Protein AF-A0A969EU90-F1 (afdb_monomer_lite)

Sequence (171 aa):
MAKQSNIVSNPARGLIFFEGEDLCYNYKTRQWSRIPAYDGYGMYSVNDHDKDIGLVVYSSGSVDLQDQSLSDVAQTACLATGTTDLSPGGRSVVTGIRPLYSGDGTVVVRAGTQVRVSNSITWSATVSPNSRTGYANLRREGRYHAALVEVTGGFDTIIGADIEFSEAGYV

Structure (mmCIF, N/CA/C/O backbone):
data_AF-A0A969EU90-F1
#
_entry.id   AF-A0A969EU90-F1
#
loop_
_atom_site.group_PDB
_atom_site.id
_atom_site.type_symbol
_atom_site.label_atom_id
_atom_site.label_alt_id
_atom_site.label_comp_id
_atom_site.label_asym_id
_atom_site.label_entity_id
_atom_site.label_seq_id
_atom_site.pdbx_PDB_ins_code
_atom_site.Cartn_x
_atom_site.Cartn_y
_atom_site.Cartn_z
_atom_site.occupancy
_atom_site.B_iso_or_equiv
_atom_site.auth_seq_id
_atom_site.auth_comp_id
_atom_site.auth_asym_id
_atom_site.auth_atom_id
_atom_site.pdbx_PDB_model_num
ATOM 1 N N . MET A 1 1 ? -56.715 -12.000 41.255 1.00 47.16 1 MET A N 1
ATOM 2 C CA . MET A 1 1 ? -55.566 -11.378 40.564 1.00 47.16 1 MET A CA 1
ATOM 3 C C . MET A 1 1 ? -54.770 -10.615 41.603 1.00 47.16 1 MET A C 1
ATOM 5 O O . MET A 1 1 ? -55.365 -9.790 42.287 1.00 47.16 1 MET A O 1
ATOM 9 N N . ALA A 1 2 ? -53.489 -10.936 41.791 1.00 54.16 2 ALA A N 1
ATOM 10 C CA . ALA A 1 2 ? -52.631 -10.158 42.679 1.00 54.16 2 ALA A CA 1
ATOM 11 C C . ALA A 1 2 ? -52.453 -8.756 42.079 1.00 54.16 2 ALA A C 1
ATOM 13 O O . ALA A 1 2 ? -52.186 -8.623 40.885 1.00 54.16 2 ALA A O 1
ATOM 14 N N . LYS A 1 3 ? -52.683 -7.709 42.875 1.00 56.09 3 LYS A N 1
ATOM 15 C CA . LYS A 1 3 ? -52.461 -6.330 42.438 1.00 56.09 3 LYS A CA 1
ATOM 16 C C . LYS A 1 3 ? -50.952 -6.107 42.426 1.00 56.09 3 LYS A C 1
ATOM 18 O O . LYS A 1 3 ? -50.347 -6.090 43.491 1.00 56.09 3 LYS A O 1
ATOM 23 N N . GLN A 1 4 ? -50.364 -5.978 41.240 1.00 57.59 4 GLN A N 1
ATOM 24 C CA . GLN A 1 4 ? -48.946 -5.659 41.101 1.00 57.59 4 GLN A CA 1
ATOM 25 C C . GLN A 1 4 ? -48.684 -4.303 41.770 1.00 57.59 4 GLN A C 1
ATOM 27 O O . GLN A 1 4 ? -49.321 -3.299 41.440 1.00 57.59 4 GLN A O 1
ATOM 32 N N . SER A 1 5 ? -47.818 -4.294 42.778 1.00 60.22 5 SER A N 1
ATOM 33 C CA . SER A 1 5 ? -47.440 -3.095 43.518 1.00 60.22 5 SER A CA 1
ATOM 34 C C . SER A 1 5 ? -46.226 -2.457 42.853 1.00 60.22 5 SER A C 1
ATOM 36 O O . SER A 1 5 ? -45.123 -2.986 42.934 1.00 60.22 5 SER A O 1
ATOM 38 N N . ASN A 1 6 ? -46.426 -1.311 42.202 1.00 62.78 6 ASN A N 1
ATOM 39 C CA . ASN A 1 6 ? -45.320 -0.430 41.828 1.00 62.78 6 ASN A CA 1
ATOM 40 C C . ASN A 1 6 ? -44.752 0.140 43.123 1.00 62.78 6 ASN A C 1
ATOM 42 O O . ASN A 1 6 ? -45.510 0.736 43.892 1.00 62.78 6 ASN A O 1
ATOM 46 N N . ILE A 1 7 ? -43.460 -0.041 43.377 1.00 68.56 7 ILE A N 1
ATOM 47 C CA . ILE A 1 7 ? -42.904 0.337 44.684 1.00 68.56 7 ILE A CA 1
ATOM 48 C C . ILE A 1 7 ? -42.210 1.687 44.619 1.00 68.56 7 ILE A C 1
ATOM 50 O O . ILE A 1 7 ? -42.356 2.492 45.537 1.00 68.56 7 ILE A O 1
ATOM 54 N N . VAL A 1 8 ? -41.582 2.013 43.487 1.00 72.69 8 VAL A N 1
ATOM 55 C CA . VAL A 1 8 ? -40.958 3.322 43.289 1.00 72.69 8 VAL A CA 1
ATOM 56 C C . VAL A 1 8 ? -41.120 3.785 41.844 1.00 72.69 8 VAL A C 1
ATOM 58 O O . VAL A 1 8 ? -40.904 3.034 40.893 1.00 72.69 8 VAL A O 1
ATOM 61 N N . SER A 1 9 ? -41.470 5.057 41.668 1.00 79.62 9 SER A N 1
ATOM 62 C CA . SER A 1 9 ? -41.339 5.760 40.390 1.00 79.62 9 SER A CA 1
ATOM 63 C C . SER A 1 9 ? -40.178 6.745 40.466 1.00 79.62 9 SER A C 1
ATOM 65 O O . SER A 1 9 ? -40.058 7.462 41.460 1.00 79.62 9 SER A O 1
ATOM 67 N N . ASN A 1 10 ? -39.378 6.849 39.404 1.00 73.00 10 ASN A N 1
ATOM 68 C CA . ASN A 1 10 ? -38.406 7.925 39.216 1.00 73.00 10 ASN A CA 1
ATOM 69 C C . ASN A 1 10 ? -38.816 8.777 37.999 1.00 73.00 10 ASN A C 1
ATOM 71 O O . ASN A 1 10 ? -38.394 8.496 36.869 1.00 73.00 10 ASN A O 1
ATOM 75 N N . PRO A 1 11 ? -39.633 9.828 38.207 1.00 77.25 11 PRO A N 1
ATOM 76 C CA . PRO A 1 11 ? -40.178 10.623 37.112 1.00 77.25 11 PRO A CA 1
ATOM 77 C C . PRO A 1 11 ? -39.117 11.405 36.332 1.00 77.25 11 PRO A C 1
ATOM 79 O O . PRO A 1 11 ? -39.259 11.620 35.128 1.00 77.25 11 PRO A O 1
ATOM 82 N N . ALA A 1 12 ? -38.023 11.799 36.995 1.00 72.62 12 ALA A N 1
ATOM 83 C CA . ALA A 1 12 ? -36.927 12.521 36.355 1.00 72.62 12 ALA A CA 1
ATOM 84 C C . ALA A 1 12 ? -36.301 11.683 35.226 1.00 72.62 12 ALA A C 1
ATOM 86 O O . ALA A 1 12 ? -36.051 12.184 34.125 1.00 72.62 12 ALA A O 1
ATOM 87 N N . ARG A 1 13 ? -36.133 10.377 35.466 1.00 66.06 13 ARG A N 1
ATOM 88 C CA . ARG A 1 13 ? -35.553 9.437 34.495 1.00 66.06 13 ARG A CA 1
ATOM 89 C C . ARG A 1 13 ? -36.575 8.711 33.628 1.00 66.06 13 ARG A C 1
ATOM 91 O O . ARG A 1 13 ? -36.192 8.143 32.615 1.00 66.06 13 ARG A O 1
ATOM 98 N N . GLY A 1 14 ? -37.861 8.796 33.949 1.00 77.19 14 GLY A N 1
ATOM 99 C CA . GLY A 1 14 ? -38.894 8.123 33.172 1.00 77.19 14 GLY A CA 1
ATOM 100 C C . GLY A 1 14 ? -39.103 6.658 33.548 1.00 77.19 14 GLY A C 1
ATOM 101 O O . GLY A 1 14 ? -39.494 5.883 32.683 1.00 77.19 14 GLY A O 1
ATOM 102 N N . LEU A 1 15 ? -38.804 6.267 34.792 1.00 79.62 15 LEU A N 1
ATOM 103 C CA . LEU A 1 15 ? -38.717 4.861 35.206 1.00 79.62 15 LEU A CA 1
ATOM 104 C C . LEU A 1 15 ? -39.774 4.483 36.252 1.00 79.62 15 LEU A C 1
ATOM 106 O O . LEU A 1 15 ? -40.097 5.285 37.134 1.00 79.62 15 LEU A O 1
ATOM 110 N N . ILE A 1 16 ? -40.265 3.245 36.174 1.00 83.06 16 ILE A N 1
ATOM 111 C CA . ILE A 1 16 ? -41.138 2.595 37.163 1.00 83.06 16 ILE A CA 1
ATOM 112 C C . ILE A 1 16 ? -40.528 1.240 37.530 1.00 83.06 16 ILE A C 1
ATOM 114 O O . ILE A 1 16 ? -40.245 0.440 36.640 1.00 83.06 16 ILE A O 1
ATOM 118 N N . PHE A 1 17 ? -40.357 0.988 38.828 1.00 80.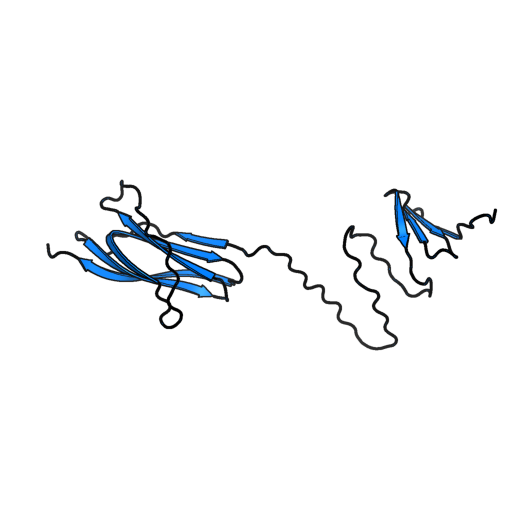19 17 PHE A N 1
ATOM 119 C CA . PHE A 1 17 ? -39.781 -0.247 39.363 1.00 80.19 17 PHE A CA 1
ATOM 120 C C . PHE A 1 17 ? -40.871 -1.177 39.913 1.00 80.19 17 PHE A C 1
ATOM 122 O O . PHE A 1 17 ? -41.778 -0.732 40.629 1.00 80.19 17 PHE A O 1
ATOM 129 N N . PHE A 1 18 ? -40.756 -2.467 39.592 1.00 79.31 18 PHE A N 1
ATOM 130 C CA . PHE A 1 18 ? -41.674 -3.524 40.015 1.00 79.31 18 PHE A CA 1
ATOM 131 C C . PHE A 1 18 ? -40.909 -4.541 40.869 1.00 79.31 18 PHE A C 1
ATOM 133 O O . PHE A 1 18 ? -40.274 -5.451 40.332 1.00 79.31 18 PHE A O 1
ATOM 140 N N . GLU A 1 19 ? -40.932 -4.385 42.196 1.00 62.88 19 GLU A N 1
ATOM 141 C CA . GLU A 1 19 ? -40.294 -5.381 43.071 1.00 62.88 19 GLU A CA 1
ATOM 142 C C . GLU A 1 19 ? -41.125 -6.672 43.078 1.00 62.88 19 GLU A C 1
ATOM 144 O O . GLU A 1 19 ? -42.356 -6.647 42.985 1.00 62.88 19 GLU A O 1
ATOM 149 N N . GLY A 1 20 ? -40.427 -7.805 43.144 1.00 66.69 20 GLY A N 1
ATOM 150 C CA . GLY A 1 20 ? -40.998 -9.149 43.026 1.00 66.69 20 GLY A CA 1
ATOM 151 C C . GLY A 1 20 ? -40.861 -9.767 41.635 1.00 66.69 20 GLY A C 1
ATOM 152 O O . GLY A 1 20 ? -40.896 -10.986 41.525 1.00 66.69 20 GLY A O 1
ATOM 153 N N . GLU A 1 21 ? -40.648 -8.953 40.599 1.00 71.56 21 GLU A N 1
ATOM 154 C CA . GLU A 1 21 ? -40.473 -9.433 39.220 1.00 71.56 21 GLU A CA 1
ATOM 155 C C . GLU A 1 21 ? -39.080 -9.138 38.655 1.00 71.56 21 GLU A C 1
ATOM 157 O O . GLU A 1 21 ? -38.785 -9.555 37.538 1.00 71.56 21 GLU A O 1
ATOM 162 N N . ASP A 1 22 ? -38.225 -8.421 39.396 1.00 75.19 22 ASP A N 1
ATOM 163 C CA . ASP A 1 22 ? -36.902 -8.009 38.917 1.00 75.19 22 ASP A CA 1
ATOM 164 C C . ASP A 1 22 ? -37.019 -7.247 37.579 1.00 75.19 22 ASP A C 1
ATOM 166 O O . ASP A 1 22 ? -36.323 -7.523 36.601 1.00 75.19 22 ASP A O 1
ATOM 170 N N . LEU A 1 23 ? -37.962 -6.293 37.508 1.00 75.00 23 LEU A N 1
ATOM 171 C CA . LEU A 1 23 ? -38.287 -5.539 36.292 1.00 75.00 23 LEU A CA 1
ATOM 172 C C . LEU A 1 23 ? -38.346 -4.027 36.525 1.00 75.00 23 LEU A C 1
ATOM 174 O O . LEU A 1 23 ? -38.829 -3.530 37.547 1.00 75.00 23 LEU A O 1
ATOM 178 N N . CYS A 1 24 ? -37.945 -3.286 35.495 1.00 82.19 24 CYS A N 1
ATOM 179 C CA . CYS A 1 24 ? -38.188 -1.856 35.361 1.00 82.19 24 CYS A CA 1
ATOM 180 C C . CYS A 1 24 ? -38.770 -1.533 33.984 1.00 82.19 24 CYS A C 1
ATOM 182 O O . CYS A 1 24 ? -38.402 -2.136 32.974 1.00 82.19 24 CYS A O 1
ATOM 184 N N . TYR A 1 25 ? -39.683 -0.564 33.960 1.0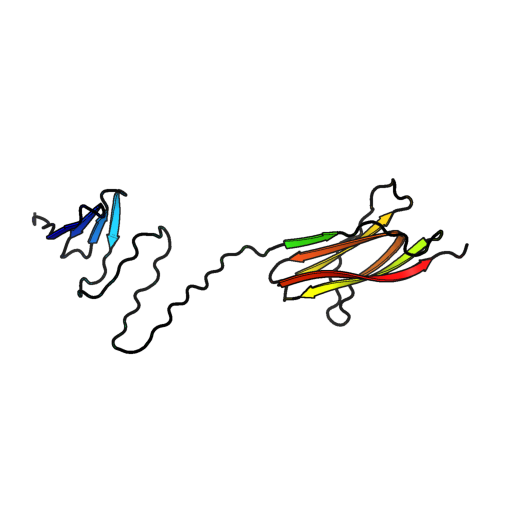0 81.69 25 TYR A N 1
ATOM 185 C CA . TYR A 1 25 ? -40.270 -0.023 32.742 1.00 81.69 25 TYR A CA 1
ATOM 186 C C . TYR A 1 25 ? -39.869 1.437 32.553 1.00 81.69 25 TYR A C 1
ATOM 188 O O . TYR A 1 25 ? -40.090 2.274 33.434 1.00 81.69 25 TYR A O 1
ATOM 196 N N . ASN A 1 26 ? -39.337 1.755 31.373 1.00 83.31 26 ASN A N 1
ATOM 197 C CA . ASN A 1 26 ? -39.070 3.122 30.955 1.00 83.31 26 ASN A CA 1
ATOM 198 C C . ASN A 1 26 ? -40.239 3.645 30.113 1.00 83.31 26 ASN A C 1
ATOM 200 O O . ASN A 1 26 ? -40.403 3.267 28.955 1.00 83.31 26 ASN A O 1
ATOM 204 N N . TYR A 1 27 ? -41.045 4.553 30.664 1.00 83.19 27 TYR A N 1
ATOM 205 C CA . TYR A 1 27 ? -42.215 5.088 29.962 1.00 83.19 27 TYR A CA 1
ATOM 206 C C . TYR A 1 27 ? -41.875 6.167 28.925 1.00 83.19 27 TYR A C 1
ATOM 208 O O . TYR A 1 27 ? -42.741 6.524 28.125 1.00 83.19 27 TYR A O 1
ATOM 216 N N . LYS A 1 28 ? -40.637 6.680 28.908 1.00 77.69 28 LYS A N 1
ATOM 217 C CA . LYS A 1 28 ? -40.163 7.578 27.843 1.00 77.69 28 LYS A CA 1
ATOM 218 C C . LYS A 1 28 ? -39.783 6.789 26.590 1.00 77.69 28 LYS A C 1
ATOM 220 O O . LYS A 1 28 ? -40.114 7.223 25.492 1.00 77.69 28 LYS A O 1
ATOM 225 N N . THR A 1 29 ? -39.139 5.631 26.751 1.00 78.25 29 THR A N 1
ATOM 226 C CA . THR A 1 29 ? -38.700 4.780 25.626 1.00 78.25 29 THR A CA 1
ATOM 227 C C . THR A 1 29 ? -39.643 3.615 25.324 1.00 78.25 29 THR A C 1
ATOM 229 O O . THR A 1 29 ? -39.516 2.989 24.278 1.00 78.25 29 THR A O 1
ATOM 232 N N . ARG A 1 30 ? -40.623 3.347 26.197 1.00 74.31 30 ARG A N 1
ATOM 233 C CA . ARG A 1 30 ? -41.550 2.201 26.133 1.00 74.31 30 ARG A CA 1
ATOM 234 C C . ARG A 1 30 ? -40.844 0.842 26.165 1.00 74.31 30 ARG A C 1
ATOM 236 O O . ARG A 1 30 ? -41.295 -0.106 25.527 1.00 74.31 30 ARG A O 1
ATOM 243 N N . GLN A 1 31 ? -39.750 0.744 26.913 1.00 74.38 31 GLN A N 1
ATOM 244 C CA . GLN A 1 31 ? -38.938 -0.468 27.011 1.00 74.38 31 GLN A CA 1
ATOM 245 C C . GLN A 1 31 ? -39.011 -1.094 28.402 1.00 74.38 31 GLN A C 1
ATOM 247 O O . GLN A 1 31 ? -39.142 -0.397 29.411 1.00 74.38 31 GLN A O 1
ATOM 252 N N . TRP A 1 32 ? -38.901 -2.421 28.423 1.00 77.88 32 TRP A N 1
ATOM 253 C CA . TRP A 1 32 ? -38.766 -3.229 29.629 1.00 77.88 32 TRP A CA 1
ATOM 254 C C . TRP A 1 32 ? -37.316 -3.667 29.798 1.00 77.88 32 TRP A C 1
ATOM 256 O O . TRP A 1 32 ? -36.689 -4.104 28.835 1.00 77.88 32 TRP A O 1
ATOM 266 N N . SER A 1 33 ? -36.815 -3.599 31.027 1.00 71.69 33 SER A N 1
ATOM 267 C CA . SER A 1 33 ? -35.480 -4.072 31.391 1.00 71.69 33 SER A CA 1
ATOM 268 C C . SER A 1 33 ? -35.582 -5.003 32.592 1.00 71.69 33 SER A C 1
ATOM 270 O O . SER A 1 33 ? -36.307 -4.708 33.547 1.00 71.69 33 SER A O 1
ATOM 272 N N . ARG A 1 34 ? -34.856 -6.124 32.550 1.00 71.50 34 ARG A N 1
ATOM 273 C CA . ARG A 1 34 ? -34.675 -6.988 33.720 1.00 71.50 34 ARG A CA 1
ATOM 274 C C . ARG A 1 34 ? -33.621 -6.396 34.644 1.00 71.50 34 ARG A C 1
ATOM 276 O O . ARG A 1 34 ? -32.594 -5.907 34.188 1.00 71.50 34 ARG A O 1
ATOM 283 N N . ILE A 1 35 ? -33.893 -6.462 35.936 1.00 68.00 35 ILE A N 1
ATOM 284 C CA . ILE A 1 35 ? -33.028 -6.042 37.026 1.00 68.00 35 ILE A CA 1
ATOM 285 C C . ILE A 1 35 ? -32.720 -7.289 37.855 1.00 68.00 35 ILE A C 1
ATOM 287 O O . ILE A 1 35 ? -33.425 -7.557 38.822 1.00 68.00 35 ILE A O 1
ATOM 291 N N . PRO A 1 36 ? -31.713 -8.089 37.475 1.00 56.81 36 PRO A N 1
ATOM 292 C CA . PRO A 1 36 ? -31.357 -9.259 38.259 1.00 56.81 36 PRO A CA 1
ATOM 293 C C . PRO A 1 36 ? -30.837 -8.796 39.627 1.00 56.81 36 PRO A C 1
ATOM 295 O O . PRO A 1 36 ? -29.804 -8.136 39.692 1.00 56.81 36 PRO A O 1
ATOM 298 N N . ALA A 1 37 ? -31.569 -9.141 40.690 1.00 53.03 37 ALA A N 1
ATOM 299 C CA . ALA A 1 37 ? -31.250 -8.884 42.096 1.00 53.03 37 ALA A CA 1
ATOM 300 C C . ALA A 1 37 ? -31.174 -7.400 42.520 1.00 53.03 37 ALA A C 1
ATOM 302 O O . ALA A 1 37 ? -30.177 -6.700 42.346 1.00 53.03 37 ALA A O 1
ATOM 303 N N . TYR A 1 38 ? -32.227 -6.942 43.197 1.00 51.59 38 TYR A N 1
ATOM 304 C CA . TYR A 1 38 ? -32.238 -5.691 43.960 1.00 51.59 38 TYR A CA 1
ATOM 305 C C . TYR A 1 38 ? -31.523 -5.893 45.315 1.00 51.59 38 TYR A C 1
ATOM 307 O O . TYR A 1 38 ? -32.152 -5.903 46.368 1.00 51.59 38 TYR A O 1
ATOM 315 N N . ASP A 1 39 ? -30.205 -6.109 45.314 1.00 53.16 39 ASP A N 1
ATOM 316 C CA . ASP A 1 39 ? -29.412 -6.248 46.554 1.00 53.16 39 ASP A CA 1
ATOM 317 C C . ASP A 1 39 ? -28.864 -4.910 47.092 1.00 53.16 39 ASP A C 1
ATOM 319 O O . ASP A 1 39 ? -28.176 -4.870 48.111 1.00 53.16 39 ASP A O 1
ATOM 323 N N . GLY A 1 40 ? -29.220 -3.796 46.445 1.00 48.44 40 GLY A N 1
ATOM 324 C CA . GLY A 1 40 ? -28.897 -2.443 46.897 1.00 48.44 40 GLY A CA 1
ATOM 325 C C . GLY A 1 40 ? -27.528 -1.915 46.462 1.00 48.44 40 GLY A C 1
ATOM 326 O O . GLY A 1 40 ? -27.198 -0.789 46.835 1.00 48.44 40 GLY A O 1
ATOM 327 N N . TYR A 1 41 ? -26.759 -2.658 45.653 1.00 46.91 41 TYR A N 1
ATOM 328 C CA . TYR A 1 41 ? -25.402 -2.248 45.251 1.00 46.91 41 TYR A CA 1
ATOM 329 C C . TYR A 1 41 ? -25.154 -2.176 43.732 1.00 46.91 41 TYR A C 1
ATOM 331 O O . TYR A 1 41 ? -24.059 -1.808 43.308 1.00 46.91 41 TYR A O 1
ATOM 339 N N . GLY A 1 42 ? -26.158 -2.452 42.894 1.00 46.81 42 GLY A N 1
ATOM 340 C CA . GLY A 1 42 ? -26.030 -2.388 41.433 1.00 46.81 42 GLY A CA 1
ATOM 341 C C . GLY A 1 42 ? -26.222 -0.985 40.838 1.00 46.81 42 GLY A C 1
ATOM 342 O O . GLY A 1 42 ? -27.238 -0.328 41.070 1.00 46.81 42 GLY A O 1
ATOM 343 N N . MET A 1 43 ? -25.278 -0.533 40.005 1.00 45.50 43 MET A N 1
ATOM 344 C CA . MET A 1 43 ? -25.498 0.568 39.056 1.00 45.50 43 MET A CA 1
ATOM 345 C C . MET A 1 43 ? -25.956 0.008 37.703 1.00 45.50 43 MET A C 1
ATOM 347 O O . MET A 1 43 ? -25.307 -0.874 37.150 1.00 45.50 43 MET A O 1
ATOM 351 N N . TYR A 1 44 ? -27.036 0.561 37.142 1.00 50.09 44 TYR A N 1
ATOM 352 C CA . TYR A 1 44 ? -27.529 0.226 35.799 1.00 50.09 44 TYR A CA 1
ATOM 353 C C . TYR A 1 44 ? -27.092 1.297 34.790 1.00 50.09 44 TYR A C 1
ATOM 355 O O . TYR A 1 44 ? -27.302 2.493 35.024 1.00 50.09 44 TYR A O 1
ATOM 363 N N . SER A 1 45 ? -26.516 0.880 33.659 1.00 42.69 45 SER A N 1
ATOM 364 C CA . SER A 1 45 ? -26.319 1.752 32.493 1.00 42.69 45 SER A CA 1
ATOM 365 C C . SER A 1 45 ? -27.625 1.837 31.703 1.00 42.69 45 SER A C 1
ATOM 367 O O . SER A 1 45 ? -28.245 0.819 31.418 1.00 42.69 45 SER A O 1
ATOM 369 N N . VAL A 1 46 ? -28.068 3.052 31.371 1.00 45.16 46 VAL A N 1
ATOM 370 C CA . VAL A 1 46 ? -29.349 3.309 30.678 1.00 45.16 46 VAL A CA 1
ATOM 371 C C . VAL A 1 46 ? -29.146 3.620 29.186 1.00 45.16 46 VAL A C 1
ATOM 373 O O . VAL A 1 46 ? -30.051 4.163 28.562 1.00 45.16 46 VAL A O 1
ATOM 376 N N . ASN A 1 47 ? -27.960 3.351 28.623 1.00 39.66 47 ASN A N 1
ATOM 377 C CA . ASN A 1 47 ? -27.531 3.974 27.363 1.00 39.66 47 ASN A CA 1
ATOM 378 C C . ASN A 1 47 ? -26.808 3.059 26.354 1.00 39.66 47 ASN A C 1
ATOM 380 O O . ASN A 1 47 ? -25.984 3.554 25.592 1.00 39.66 47 ASN A O 1
ATOM 384 N N . ASP A 1 48 ? -27.138 1.770 26.266 1.00 45.88 48 ASP A N 1
ATOM 385 C CA . ASP A 1 48 ? -26.819 1.018 25.043 1.00 45.88 48 ASP A CA 1
ATOM 386 C C . ASP A 1 48 ? -27.938 0.024 24.702 1.00 45.88 48 ASP A C 1
ATOM 388 O O . ASP A 1 48 ? -28.478 -0.639 25.585 1.00 45.88 48 ASP A O 1
ATOM 392 N N . HIS A 1 49 ? -28.338 -0.007 23.430 1.00 43.81 49 HIS A N 1
ATOM 393 C CA . HIS A 1 49 ? -29.458 -0.801 22.923 1.00 43.81 49 HIS A CA 1
ATOM 394 C C . HIS A 1 49 ? -29.063 -2.260 22.650 1.00 43.81 49 HIS A C 1
ATOM 396 O O . HIS A 1 49 ? -29.958 -3.094 22.609 1.00 43.81 49 HIS A O 1
ATOM 402 N N . ASP A 1 50 ? -27.768 -2.592 22.520 1.00 48.78 50 ASP A N 1
ATOM 403 C CA . ASP A 1 50 ? -27.369 -3.916 22.004 1.00 48.78 50 ASP A CA 1
ATOM 404 C C . ASP A 1 50 ? -26.186 -4.618 22.703 1.00 48.78 50 ASP A C 1
ATOM 406 O O . ASP A 1 50 ? -25.659 -5.591 22.158 1.00 48.78 50 ASP A O 1
ATOM 410 N N . LYS A 1 51 ? -25.756 -4.221 23.910 1.00 48.78 51 LYS A N 1
ATOM 411 C CA . LYS A 1 51 ? -24.717 -4.980 24.637 1.00 48.78 51 LYS A CA 1
ATOM 412 C C . LYS A 1 51 ? -24.982 -5.090 26.136 1.00 48.78 51 LYS A C 1
ATOM 414 O O . LYS A 1 51 ? -24.703 -4.174 26.906 1.00 48.78 51 LYS A O 1
ATOM 419 N N . ASP A 1 52 ? -25.439 -6.269 26.553 1.00 47.75 52 ASP A N 1
ATOM 420 C CA . ASP A 1 52 ? -25.319 -6.727 27.936 1.00 47.75 52 ASP A CA 1
ATOM 421 C C . ASP A 1 52 ? -23.825 -6.856 28.276 1.00 47.75 52 ASP A C 1
ATOM 423 O O . ASP A 1 52 ? -23.168 -7.831 27.903 1.00 47.75 52 ASP A O 1
ATOM 427 N N . ILE A 1 53 ? -23.260 -5.870 28.974 1.00 48.53 53 ILE A N 1
ATOM 428 C CA . ILE A 1 53 ? -21.949 -6.032 29.608 1.00 48.53 53 ILE A CA 1
ATOM 429 C C . ILE A 1 53 ? -22.199 -6.654 30.979 1.00 48.53 53 ILE A C 1
ATOM 431 O O . ILE A 1 53 ? -22.871 -6.075 31.831 1.00 48.53 53 ILE A O 1
ATOM 435 N N . GLY A 1 54 ? -21.713 -7.886 31.125 1.00 50.78 54 GLY A N 1
ATOM 436 C CA . GLY A 1 54 ? -21.999 -8.789 32.231 1.00 50.78 54 GLY A CA 1
ATOM 437 C C . GLY A 1 54 ? -21.831 -8.188 33.627 1.00 50.78 54 GLY A C 1
ATOM 438 O O . GLY A 1 54 ? -21.007 -7.313 33.880 1.00 50.78 54 GLY A O 1
ATOM 439 N N . LEU A 1 55 ? -22.631 -8.726 34.546 1.00 53.34 55 LEU A N 1
ATOM 440 C CA . LEU A 1 55 ? -22.571 -8.468 35.978 1.00 53.34 55 LEU A CA 1
ATOM 441 C C . LEU A 1 55 ? -21.169 -8.777 36.509 1.00 53.34 55 LEU A C 1
ATOM 443 O O . LEU A 1 55 ? -20.718 -9.922 36.442 1.00 53.34 55 LEU A O 1
ATOM 447 N N . VAL A 1 56 ? -20.515 -7.776 37.095 1.00 53.84 56 VAL A N 1
ATOM 448 C CA . VAL A 1 56 ? -19.243 -7.977 37.781 1.00 53.84 56 VAL A CA 1
ATOM 449 C C . VAL A 1 56 ? -19.436 -7.796 39.281 1.00 53.84 56 VAL A C 1
ATOM 451 O O . VAL A 1 56 ? -19.690 -6.695 39.763 1.00 53.84 56 VAL A O 1
ATOM 454 N N . VAL A 1 57 ? -19.371 -8.910 40.014 1.00 51.38 57 VAL A N 1
ATOM 455 C CA . VAL A 1 57 ? -19.565 -8.963 41.469 1.00 51.38 57 VAL A CA 1
ATOM 456 C C . VAL A 1 57 ? -18.200 -8.911 42.150 1.00 51.38 57 VAL A C 1
ATOM 458 O O . VAL A 1 57 ? -17.378 -9.802 41.945 1.00 51.38 57 VAL A O 1
ATOM 461 N N . TYR A 1 58 ? -17.964 -7.902 42.989 1.00 50.69 58 TYR A N 1
ATOM 462 C CA . TYR A 1 58 ? -16.727 -7.774 43.762 1.00 50.69 58 TYR A CA 1
ATOM 463 C C . TYR A 1 58 ? -17.017 -7.665 45.255 1.00 50.69 58 TYR A C 1
ATOM 465 O O . TYR A 1 58 ? -17.824 -6.841 45.671 1.00 50.69 58 TYR A O 1
ATOM 473 N N . SER A 1 59 ? -16.332 -8.474 46.070 1.00 52.66 59 SER A N 1
ATOM 474 C CA . SER A 1 59 ? -16.452 -8.452 47.537 1.00 52.66 59 SER A CA 1
ATOM 475 C C . SER A 1 59 ? -15.250 -7.817 48.259 1.00 52.66 59 SER A C 1
ATOM 477 O O . SER A 1 59 ? -15.340 -7.551 49.452 1.00 52.66 59 SER A O 1
ATOM 479 N N . SER A 1 60 ? -14.123 -7.576 47.575 1.00 49.28 60 SER A N 1
ATOM 480 C CA . SER A 1 60 ? -13.091 -6.558 47.883 1.00 49.28 60 SER A CA 1
ATOM 481 C C . SER A 1 60 ? -11.960 -6.610 46.837 1.00 49.28 60 SER A C 1
ATOM 483 O O . SER A 1 60 ? -11.778 -7.636 46.183 1.00 49.28 60 SER A O 1
ATOM 485 N N . GLY A 1 61 ? -11.212 -5.513 46.662 1.00 55.28 61 GLY A N 1
ATOM 486 C CA . GLY A 1 61 ? -10.114 -5.386 45.685 1.00 55.28 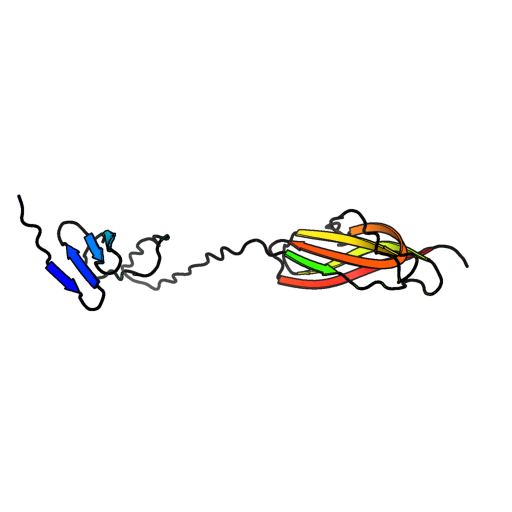61 GLY A CA 1
ATOM 487 C C . GLY A 1 61 ? -10.313 -4.241 44.682 1.00 55.28 61 GLY A C 1
ATOM 488 O O . GLY A 1 61 ? -11.302 -3.514 44.758 1.00 55.28 61 GLY A O 1
ATOM 489 N N . SER A 1 62 ? -9.360 -4.057 43.760 1.00 48.84 62 SER A N 1
ATOM 490 C CA . SER A 1 62 ? -9.468 -3.110 42.641 1.00 48.84 62 SER A CA 1
ATOM 491 C C . SER A 1 62 ? -9.834 -3.831 41.355 1.00 48.84 62 SER A C 1
ATOM 493 O O . SER A 1 62 ? -9.339 -4.925 41.083 1.00 48.84 62 SER A O 1
ATOM 495 N N . VAL A 1 63 ? -10.655 -3.177 40.548 1.00 60.69 63 VAL A N 1
ATOM 496 C CA . VAL A 1 63 ? -11.205 -3.726 39.317 1.00 60.69 63 VAL A CA 1
ATOM 497 C C . VAL A 1 63 ? -10.894 -2.770 38.202 1.00 60.69 63 VAL A C 1
ATOM 499 O O . VAL A 1 63 ? -11.267 -1.602 38.283 1.00 60.69 63 VAL A O 1
ATOM 502 N N . ASP A 1 64 ? -10.259 -3.288 37.164 1.00 52.75 64 ASP A N 1
ATOM 503 C CA . ASP A 1 64 ? -10.066 -2.561 35.926 1.00 52.75 64 ASP A CA 1
ATOM 504 C C . ASP A 1 64 ? -11.038 -3.120 34.881 1.00 52.75 64 ASP A C 1
ATOM 506 O O . ASP A 1 64 ? -10.909 -4.264 34.442 1.00 52.75 64 ASP A O 1
ATOM 510 N N . LEU A 1 65 ? -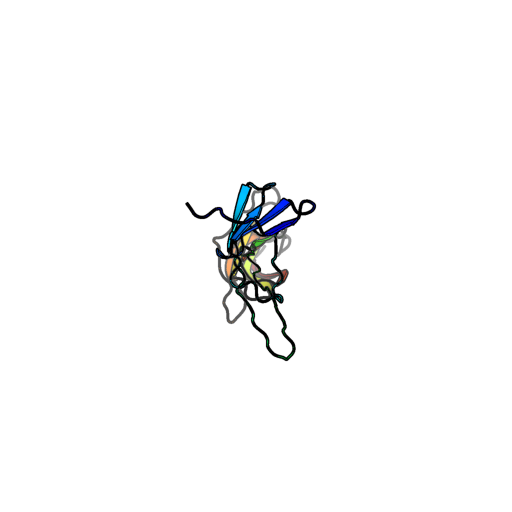12.074 -2.343 34.558 1.00 59.00 65 LEU A N 1
ATOM 511 C CA . LEU A 1 65 ? -13.026 -2.657 33.493 1.00 59.00 65 LEU A CA 1
ATOM 512 C C . LEU A 1 65 ? -12.541 -1.959 32.223 1.00 59.00 65 LEU A C 1
ATOM 514 O O . LEU A 1 65 ? -12.765 -0.763 32.050 1.00 59.00 65 LEU A O 1
ATOM 518 N N . GLN A 1 66 ? -11.881 -2.703 31.340 1.00 48.66 66 GLN A N 1
ATOM 519 C CA . GLN A 1 66 ? -11.446 -2.195 30.040 1.00 48.66 66 GLN A CA 1
ATOM 520 C C . GLN A 1 66 ? -12.364 -2.753 28.942 1.00 48.66 66 GLN A C 1
ATOM 522 O O . GLN A 1 66 ? -12.273 -3.930 28.595 1.00 48.66 66 GLN A O 1
ATOM 527 N N . ASP A 1 67 ? -13.254 -1.923 28.389 1.00 51.94 67 ASP A N 1
ATOM 528 C CA . ASP A 1 67 ? -13.870 -2.210 27.087 1.00 51.94 67 ASP A CA 1
ATOM 529 C C . ASP A 1 67 ? -12.828 -1.916 26.000 1.00 51.94 67 ASP A C 1
ATOM 531 O O . ASP A 1 67 ? -12.442 -0.767 25.787 1.00 51.94 67 ASP A O 1
ATOM 535 N N . GLN A 1 68 ? -12.341 -2.969 25.343 1.00 51.81 68 GLN A N 1
ATOM 536 C CA . GLN A 1 68 ? -11.479 -2.871 24.163 1.00 51.81 68 GLN A CA 1
ATOM 537 C C . GLN A 1 68 ? -12.174 -3.412 22.909 1.00 51.81 68 GLN A C 1
ATOM 539 O O . GLN A 1 68 ? -11.550 -4.084 22.088 1.00 51.81 68 GLN A O 1
ATOM 544 N N . SER A 1 69 ? -13.470 -3.153 22.717 1.00 53.12 69 SER A N 1
ATOM 545 C CA . SER A 1 69 ? -14.101 -3.453 21.427 1.00 53.12 69 SER A CA 1
ATOM 546 C C . SER A 1 69 ? -13.884 -2.325 20.408 1.00 53.12 69 SER A C 1
ATOM 548 O O . SER A 1 69 ? -14.785 -1.559 20.083 1.00 53.12 69 SER A O 1
ATOM 550 N N . LEU A 1 70 ? -12.672 -2.253 19.845 1.00 53.34 70 LEU A N 1
ATOM 551 C CA . LEU A 1 70 ? -12.441 -1.564 18.570 1.00 53.34 70 LEU A CA 1
ATOM 552 C C . LEU A 1 70 ? -13.074 -2.414 17.459 1.00 53.34 70 LEU A C 1
ATOM 554 O O . LEU A 1 70 ? -12.462 -3.354 16.956 1.00 53.34 70 LEU A O 1
ATOM 558 N N . SER A 1 71 ? -14.320 -2.121 17.083 1.00 54.16 71 SER A N 1
ATOM 559 C CA . SER A 1 71 ? -14.956 -2.718 15.899 1.00 54.16 71 SER A CA 1
ATOM 560 C C . SER A 1 71 ? -14.542 -1.989 14.617 1.00 54.16 71 SER A C 1
ATOM 562 O O . SER A 1 71 ? -15.386 -1.678 13.773 1.00 54.16 71 SER A O 1
ATOM 564 N N . ASP A 1 72 ? -13.260 -1.662 14.481 1.00 53.94 72 ASP A N 1
ATOM 565 C CA . ASP A 1 72 ? -12.784 -0.938 13.314 1.00 53.94 72 ASP A CA 1
ATOM 566 C C . ASP A 1 72 ? -12.625 -1.921 12.152 1.00 53.94 72 ASP A C 1
ATOM 568 O O . ASP A 1 72 ? -11.864 -2.889 12.205 1.00 53.94 72 ASP A O 1
ATOM 572 N N . VAL A 1 73 ? -13.391 -1.685 11.084 1.00 61.03 73 VAL A N 1
ATOM 573 C CA . VAL A 1 73 ? -13.190 -2.342 9.789 1.00 61.03 73 VAL A CA 1
ATOM 574 C C . VAL A 1 73 ? -11.728 -2.150 9.399 1.00 61.03 73 VAL A C 1
ATOM 576 O O . VAL A 1 73 ? -11.229 -1.028 9.467 1.00 61.03 73 VAL A O 1
ATOM 579 N N . ALA A 1 74 ? -11.057 -3.230 8.983 1.00 64.88 74 ALA A N 1
ATOM 580 C CA . ALA A 1 74 ? -9.685 -3.192 8.485 1.00 64.88 74 ALA A CA 1
ATOM 581 C C . ALA A 1 74 ? -9.500 -2.000 7.533 1.00 64.88 74 ALA A C 1
ATOM 583 O O . ALA A 1 74 ? -10.044 -1.985 6.425 1.00 64.88 74 ALA A O 1
ATOM 584 N N . GLN A 1 75 ? -8.771 -0.979 7.986 1.00 76.75 75 GLN A N 1
ATOM 585 C CA . GLN A 1 75 ? -8.562 0.221 7.191 1.00 76.75 75 GLN A CA 1
ATOM 586 C C . GLN A 1 75 ? -7.712 -0.136 5.971 1.00 76.75 75 GLN A C 1
ATOM 588 O O . GLN A 1 75 ? -6.901 -1.064 6.000 1.00 76.75 75 GLN A O 1
ATOM 593 N N . THR A 1 76 ? -7.936 0.573 4.869 1.00 87.50 76 THR A N 1
ATOM 594 C CA . THR A 1 76 ? -7.128 0.443 3.656 1.00 87.50 76 THR A CA 1
ATOM 595 C C . THR A 1 76 ? -6.465 1.780 3.381 1.00 87.50 76 THR A C 1
ATOM 597 O O . THR A 1 76 ? -7.155 2.766 3.124 1.00 87.50 76 THR A O 1
ATOM 600 N N . ALA A 1 77 ? -5.136 1.815 3.423 1.00 86.56 77 ALA A N 1
ATOM 601 C CA . ALA A 1 77 ? -4.353 2.939 2.933 1.00 86.56 77 ALA A CA 1
ATOM 602 C C . ALA A 1 77 ? -3.897 2.670 1.499 1.00 86.56 77 ALA A C 1
ATOM 604 O O . ALA A 1 77 ? -3.416 1.583 1.180 1.00 86.56 77 ALA A O 1
ATOM 605 N N . CYS A 1 78 ? -4.012 3.685 0.645 1.00 90.06 78 CYS A N 1
ATOM 606 C CA . CYS A 1 78 ? -3.489 3.666 -0.715 1.00 90.06 78 CYS A CA 1
ATOM 607 C C . CYS A 1 78 ? -2.562 4.870 -0.904 1.00 90.06 78 CYS A C 1
ATOM 609 O O . CYS A 1 78 ? -2.963 6.014 -0.682 1.00 90.06 78 CYS A O 1
ATOM 611 N N . LEU A 1 79 ? -1.322 4.605 -1.307 1.00 90.31 79 LEU A N 1
ATOM 612 C CA . LEU A 1 79 ? -0.327 5.608 -1.662 1.00 90.31 79 LEU A CA 1
ATOM 613 C C . LEU A 1 79 ? 0.051 5.414 -3.126 1.00 90.31 79 LEU A C 1
ATOM 615 O O . LEU A 1 79 ? 0.584 4.375 -3.507 1.00 90.31 79 LEU A O 1
ATOM 619 N N . ALA A 1 80 ? -0.210 6.429 -3.943 1.00 89.94 80 ALA A N 1
ATOM 620 C CA . ALA A 1 80 ? 0.201 6.470 -5.338 1.00 89.94 80 ALA A CA 1
ATOM 621 C C . ALA A 1 80 ? 1.195 7.614 -5.541 1.00 89.94 80 ALA A C 1
ATOM 623 O O . ALA A 1 80 ? 0.934 8.753 -5.149 1.00 89.94 80 ALA A O 1
ATOM 624 N N . THR A 1 81 ? 2.336 7.319 -6.158 1.00 90.12 81 THR A N 1
ATOM 625 C CA . THR A 1 81 ? 3.304 8.349 -6.538 1.00 90.12 81 THR A CA 1
ATOM 626 C C . THR A 1 81 ? 2.884 9.022 -7.841 1.00 90.12 81 THR A C 1
ATOM 628 O O . THR A 1 81 ? 2.194 8.438 -8.681 1.00 90.12 81 THR A O 1
ATOM 631 N N . GLY A 1 82 ? 3.381 10.241 -8.055 1.00 88.44 82 GLY A N 1
ATOM 632 C CA . GLY A 1 82 ? 3.442 10.810 -9.397 1.00 88.44 82 GLY A CA 1
ATOM 633 C C . GLY A 1 8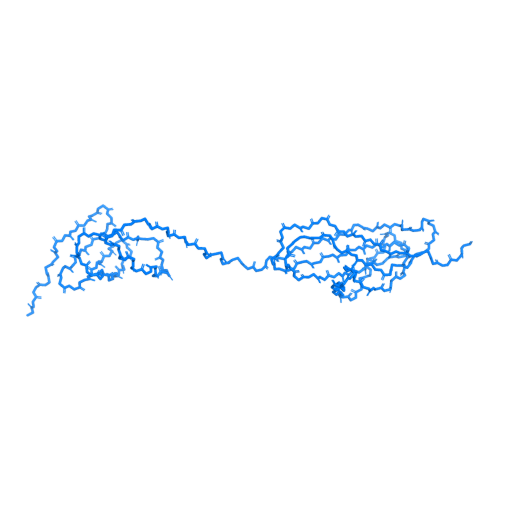2 ? 4.361 9.995 -10.313 1.00 88.44 82 GLY A C 1
ATOM 634 O O . GLY A 1 82 ? 5.073 9.086 -9.877 1.00 88.44 82 GLY A O 1
ATOM 635 N N . THR A 1 83 ? 4.338 10.332 -11.597 1.00 91.12 83 THR A N 1
ATOM 636 C CA . THR A 1 83 ? 5.198 9.717 -12.609 1.00 91.12 83 THR A CA 1
ATOM 637 C C . THR A 1 83 ? 6.552 10.411 -12.651 1.00 91.12 83 THR A C 1
ATOM 639 O O . THR A 1 83 ? 6.610 11.634 -12.789 1.00 91.12 83 THR A O 1
ATOM 642 N N . THR A 1 84 ? 7.630 9.637 -12.602 1.00 90.56 84 THR A N 1
ATOM 643 C CA . THR A 1 84 ? 9.009 10.136 -12.592 1.00 90.56 84 THR A CA 1
ATOM 644 C C . THR A 1 84 ? 9.802 9.540 -13.749 1.00 90.56 84 THR A C 1
ATOM 646 O O . THR A 1 84 ? 9.634 8.367 -14.083 1.00 90.56 84 THR A O 1
ATOM 649 N N . ASP A 1 85 ? 10.655 10.358 -14.365 1.00 91.31 85 ASP A N 1
ATOM 650 C CA . ASP A 1 85 ? 11.661 9.908 -15.330 1.00 91.31 85 ASP A CA 1
ATOM 651 C C . ASP A 1 85 ? 12.882 9.394 -14.551 1.00 91.31 85 ASP A C 1
ATOM 653 O O . ASP A 1 85 ? 13.622 10.186 -13.967 1.00 91.31 85 ASP A O 1
ATOM 657 N N . LEU A 1 86 ? 13.027 8.070 -14.454 1.00 88.69 86 LEU A N 1
ATOM 658 C CA . LEU A 1 86 ? 14.095 7.441 -13.662 1.00 88.69 86 LEU A CA 1
ATOM 659 C C . LEU A 1 86 ? 15.436 7.402 -14.413 1.00 88.69 86 LEU A C 1
ATOM 661 O O . LEU A 1 86 ? 16.480 7.297 -13.778 1.00 88.69 86 LEU A O 1
ATOM 665 N N . SER A 1 87 ? 15.414 7.509 -15.745 1.00 89.19 87 SER A N 1
ATOM 666 C CA . SER A 1 87 ? 16.605 7.602 -16.597 1.00 89.19 87 SER A CA 1
ATOM 667 C C . SER A 1 87 ? 16.374 8.719 -17.620 1.00 89.19 87 SER A C 1
ATOM 669 O O . SER A 1 87 ? 15.842 8.465 -18.707 1.00 89.19 87 SER A O 1
ATOM 671 N N . PRO A 1 88 ? 16.720 9.974 -17.266 1.00 87.69 88 PRO A N 1
ATOM 672 C CA . PRO A 1 88 ? 16.386 11.144 -18.065 1.00 87.69 88 PRO A CA 1
ATOM 673 C C . PRO A 1 88 ? 16.801 11.012 -19.531 1.00 87.69 88 PRO A C 1
ATOM 675 O O . PRO A 1 88 ? 17.978 10.911 -19.863 1.00 87.69 88 PRO A O 1
ATOM 678 N N . GLY A 1 89 ? 15.812 11.056 -20.425 1.00 81.88 89 GLY A N 1
ATOM 679 C CA . GLY A 1 89 ? 16.037 10.960 -21.874 1.00 81.88 89 GLY A CA 1
ATOM 680 C C . GLY A 1 89 ? 16.111 9.534 -22.430 1.00 81.88 89 GLY A C 1
ATOM 681 O O . GLY A 1 89 ? 16.033 9.374 -23.648 1.00 81.88 89 GLY A O 1
ATOM 682 N N . GLY A 1 90 ? 16.175 8.522 -21.566 1.00 88.06 90 GLY A N 1
ATOM 683 C CA . GLY A 1 90 ? 16.204 7.107 -21.917 1.00 88.06 90 GLY A CA 1
ATOM 684 C C . GLY A 1 90 ? 14.925 6.364 -21.534 1.00 88.06 90 GLY A C 1
ATOM 685 O O . GLY A 1 90 ? 13.848 6.943 -21.365 1.00 88.06 90 GLY A O 1
ATOM 686 N N . ARG A 1 91 ? 15.040 5.038 -21.439 1.00 92.25 91 ARG A N 1
ATOM 687 C CA . ARG A 1 91 ? 14.039 4.176 -20.804 1.00 92.25 91 ARG A CA 1
ATOM 688 C C . ARG A 1 91 ? 14.678 3.506 -19.600 1.00 92.25 91 ARG A C 1
ATOM 690 O O . ARG A 1 91 ? 15.893 3.346 -19.524 1.00 92.25 91 ARG A O 1
ATOM 697 N N . SER A 1 92 ? 13.843 3.056 -18.682 1.00 92.88 92 SER A N 1
ATOM 698 C CA . SER A 1 92 ? 14.267 2.249 -17.548 1.00 92.88 92 SER A CA 1
ATOM 699 C C . SER A 1 92 ? 13.349 1.054 -17.367 1.00 92.88 92 SER A C 1
ATOM 701 O O . SER A 1 92 ? 12.200 1.031 -17.816 1.00 92.88 92 SER A O 1
ATOM 703 N N . VAL A 1 93 ? 13.875 0.034 -16.703 1.00 94.62 93 VAL A N 1
ATOM 704 C CA . VAL A 1 93 ? 13.127 -1.129 -16.247 1.00 94.62 93 VAL A CA 1
ATOM 705 C C . VAL A 1 93 ? 13.118 -1.106 -14.731 1.00 94.62 93 VAL A C 1
ATOM 707 O O . VAL A 1 93 ? 14.163 -1.271 -14.106 1.00 94.62 93 VAL A O 1
ATOM 710 N N . VAL A 1 94 ? 11.932 -0.948 -14.145 1.00 94.56 94 VAL A N 1
ATOM 711 C CA . VAL A 1 94 ? 11.721 -1.185 -12.713 1.00 94.56 94 VAL A CA 1
ATOM 712 C C . VAL A 1 94 ? 11.705 -2.692 -12.481 1.00 94.56 94 VAL A C 1
ATOM 714 O O . VAL A 1 94 ? 10.964 -3.404 -13.172 1.00 94.56 94 VAL A O 1
ATOM 717 N N . THR A 1 95 ? 12.534 -3.157 -11.545 1.00 95.56 95 THR A N 1
ATOM 718 C CA . THR A 1 95 ? 12.732 -4.574 -11.184 1.00 95.56 95 THR A CA 1
ATOM 719 C C . THR A 1 95 ? 12.129 -4.935 -9.828 1.00 95.56 95 THR A C 1
ATOM 721 O O . THR A 1 95 ? 11.769 -6.091 -9.587 1.00 95.56 95 THR A O 1
ATOM 724 N N . GLY A 1 96 ? 11.965 -3.943 -8.956 1.00 94.38 96 GLY A N 1
ATOM 725 C CA . GLY A 1 96 ? 11.432 -4.150 -7.623 1.00 94.38 96 GLY A CA 1
ATOM 726 C C . GLY A 1 96 ? 10.877 -2.869 -7.026 1.00 94.38 96 GLY A C 1
ATOM 727 O O . GLY A 1 96 ? 11.379 -1.777 -7.281 1.00 94.38 96 GLY A O 1
ATOM 728 N N . ILE A 1 97 ? 9.836 -3.008 -6.212 1.00 96.69 97 ILE A N 1
ATOM 729 C CA . ILE A 1 97 ? 9.333 -1.924 -5.366 1.00 96.69 97 ILE A CA 1
ATOM 730 C C . ILE A 1 97 ? 9.253 -2.445 -3.934 1.00 96.69 97 ILE A C 1
ATOM 732 O O . ILE A 1 97 ? 8.606 -3.464 -3.691 1.00 96.69 97 ILE A O 1
ATOM 736 N N . ARG A 1 98 ? 9.901 -1.760 -2.990 1.00 96.31 98 ARG A N 1
ATOM 737 C CA . ARG A 1 98 ? 9.821 -2.053 -1.558 1.00 96.31 98 ARG A CA 1
ATOM 738 C C . ARG A 1 98 ? 8.965 -0.992 -0.865 1.00 96.31 98 ARG A C 1
ATOM 740 O O . ARG A 1 98 ? 9.420 0.140 -0.725 1.00 96.31 98 ARG A O 1
ATOM 747 N N . PRO A 1 99 ? 7.742 -1.320 -0.431 1.00 95.00 99 PRO A N 1
ATOM 748 C CA . PRO A 1 99 ? 6.903 -0.392 0.313 1.00 95.00 99 PRO A CA 1
ATOM 749 C C . PRO A 1 99 ? 7.480 -0.129 1.708 1.00 95.00 99 PRO A C 1
ATOM 751 O O . PRO A 1 99 ? 8.005 -1.033 2.357 1.00 95.00 99 PRO A O 1
ATOM 754 N N . LEU A 1 100 ? 7.365 1.115 2.166 1.00 92.94 100 LEU A N 1
ATOM 755 C CA . LEU A 1 100 ? 7.811 1.576 3.477 1.00 92.94 100 LEU A CA 1
ATOM 756 C C . LEU A 1 100 ? 6.579 1.820 4.349 1.00 92.94 100 LEU A C 1
ATOM 758 O O . LEU A 1 100 ? 5.886 2.827 4.187 1.00 92.94 100 LEU A O 1
ATOM 762 N N . TYR A 1 101 ? 6.295 0.877 5.242 1.00 91.31 101 TYR A N 1
ATOM 763 C CA . TYR A 1 101 ? 5.156 0.908 6.157 1.00 91.31 101 TYR A CA 1
ATOM 764 C C . TYR A 1 101 ? 5.517 0.239 7.491 1.00 91.31 101 TYR A C 1
ATOM 766 O O . TYR A 1 101 ? 6.515 -0.481 7.571 1.00 91.31 101 TYR A O 1
ATOM 774 N N . SER A 1 102 ? 4.716 0.480 8.529 1.00 91.81 102 SER A N 1
ATOM 775 C CA . SER A 1 102 ? 4.811 -0.194 9.829 1.00 91.81 102 SER A CA 1
ATOM 776 C C . SER A 1 102 ? 3.491 -0.864 10.210 1.00 91.81 102 SER A C 1
ATOM 778 O O . SER A 1 102 ? 2.418 -0.434 9.777 1.00 91.81 102 SER A O 1
ATOM 780 N N . GLY A 1 103 ? 3.589 -1.909 11.029 1.00 89.19 103 GLY A N 1
ATOM 781 C CA . GLY A 1 103 ? 2.474 -2.761 11.436 1.00 89.19 103 GLY A CA 1
ATOM 782 C C . GLY A 1 103 ? 2.380 -4.054 10.619 1.00 89.19 103 GLY A C 1
ATOM 783 O O . GLY A 1 103 ? 3.202 -4.328 9.742 1.00 89.19 103 GLY A O 1
ATOM 784 N N . ASP A 1 104 ? 1.340 -4.830 10.899 1.00 88.19 104 ASP A N 1
ATOM 785 C CA . ASP A 1 104 ? 1.105 -6.186 10.388 1.00 88.19 104 ASP A CA 1
ATOM 786 C C . ASP A 1 104 ? 0.086 -6.223 9.230 1.00 88.19 104 ASP A C 1
ATOM 788 O O . ASP A 1 104 ? -0.489 -7.262 8.895 1.00 88.19 104 ASP A O 1
ATOM 792 N N . GLY A 1 105 ? -0.158 -5.069 8.602 1.00 89.44 105 GLY A N 1
ATOM 793 C CA . GLY A 1 105 ? -1.042 -4.934 7.448 1.00 89.44 105 GLY A CA 1
ATOM 794 C C . GLY A 1 105 ? -0.595 -5.785 6.253 1.00 89.44 105 GLY A C 1
ATOM 795 O O . GLY A 1 105 ? 0.595 -5.962 5.980 1.00 89.44 105 GLY A O 1
ATOM 796 N N . THR A 1 106 ? -1.568 -6.290 5.493 1.00 93.50 106 THR A N 1
ATOM 797 C CA . THR A 1 106 ? -1.306 -6.966 4.218 1.00 93.50 106 THR A CA 1
ATOM 798 C C . THR A 1 106 ? -0.988 -5.928 3.156 1.00 93.50 106 THR A C 1
ATOM 800 O O . THR A 1 106 ? -1.775 -5.011 2.934 1.00 93.50 106 THR A O 1
ATOM 803 N N . VAL A 1 107 ? 0.151 -6.094 2.485 1.00 95.19 107 VAL A N 1
ATOM 804 C CA . VAL A 1 107 ? 0.633 -5.146 1.484 1.00 95.19 107 VAL A CA 1
ATOM 805 C C . VAL A 1 107 ? 0.660 -5.726 0.091 1.00 95.19 107 VAL A C 1
ATOM 807 O O . VAL A 1 107 ? 1.123 -6.846 -0.148 1.00 95.19 107 VAL A O 1
ATOM 810 N N . VAL A 1 108 ? 0.228 -4.893 -0.848 1.00 96.88 108 VAL A N 1
ATOM 811 C CA . VAL A 1 108 ? 0.354 -5.145 -2.269 1.00 96.88 108 VAL A CA 1
ATOM 812 C C . VAL A 1 108 ? 0.838 -3.911 -3.021 1.00 96.88 108 VAL A C 1
ATOM 814 O O . VAL A 1 108 ? 0.654 -2.773 -2.594 1.00 96.88 108 VAL A O 1
ATOM 817 N N . VAL A 1 109 ? 1.502 -4.149 -4.151 1.00 97.12 109 VAL A N 1
ATOM 818 C CA . VAL A 1 109 ? 2.194 -3.113 -4.915 1.00 97.12 109 VAL A CA 1
ATOM 819 C C . VAL A 1 109 ? 1.925 -3.263 -6.407 1.00 97.12 109 VAL A C 1
ATOM 821 O O . VAL A 1 109 ? 1.779 -4.375 -6.923 1.00 97.12 109 VAL A O 1
ATOM 824 N N . ARG A 1 110 ? 1.880 -2.137 -7.121 1.00 97.50 110 ARG A N 1
ATOM 825 C CA . ARG A 1 110 ? 1.764 -2.069 -8.582 1.00 97.50 110 ARG A CA 1
ATOM 826 C C . ARG A 1 110 ? 2.750 -1.048 -9.133 1.00 97.50 110 ARG A C 1
ATOM 828 O O . ARG A 1 110 ? 2.936 0.023 -8.561 1.00 97.50 110 ARG A O 1
ATOM 835 N N . ALA A 1 111 ? 3.335 -1.360 -10.283 1.00 96.94 111 ALA A N 1
ATOM 836 C CA . ALA A 1 111 ? 4.167 -0.430 -11.035 1.00 96.94 111 ALA A CA 1
ATOM 837 C C . ALA A 1 111 ? 3.389 0.134 -12.222 1.00 96.94 111 ALA A C 1
ATOM 839 O O . ALA A 1 111 ? 2.805 -0.615 -13.009 1.00 96.94 111 ALA A O 1
ATOM 840 N N . GLY A 1 112 ? 3.395 1.453 -12.344 1.00 96.38 112 GLY A N 1
ATOM 841 C CA . GLY A 1 112 ? 2.846 2.199 -13.462 1.00 96.38 112 GLY A CA 1
ATOM 842 C C . GLY A 1 112 ? 3.935 2.552 -14.466 1.00 96.38 112 GLY A C 1
ATOM 843 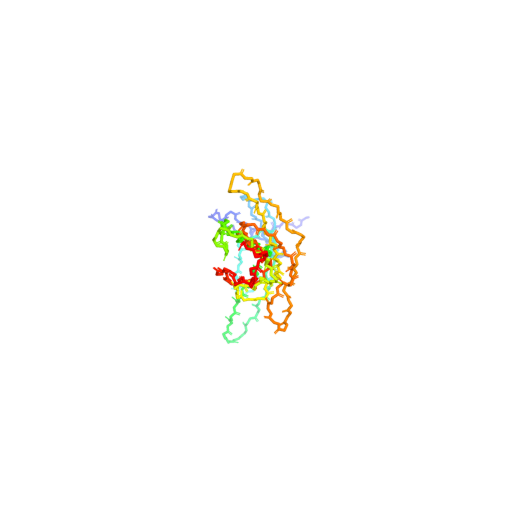O O . GLY A 1 112 ? 5.042 2.908 -14.066 1.00 96.38 112 GLY A O 1
ATOM 844 N N . THR A 1 113 ? 3.630 2.478 -15.761 1.00 95.94 113 THR A N 1
ATOM 845 C CA . THR A 1 113 ? 4.523 2.957 -16.824 1.00 95.94 113 THR A CA 1
ATOM 846 C C . THR A 1 113 ? 3.812 3.871 -17.811 1.00 95.94 113 THR A C 1
ATOM 848 O O . THR A 1 113 ? 2.617 3.726 -18.083 1.00 95.94 113 THR A O 1
ATOM 851 N N . GLN A 1 114 ? 4.567 4.818 -18.368 1.00 94.38 114 GLN A N 1
ATOM 852 C CA . GLN A 1 114 ? 4.148 5.674 -19.477 1.00 94.38 114 GLN A CA 1
ATOM 853 C C . GLN A 1 114 ? 5.303 5.902 -20.458 1.00 94.38 114 GLN A C 1
ATOM 855 O O . GLN A 1 114 ? 6.484 5.840 -20.105 1.00 94.38 114 GLN A O 1
ATOM 860 N N . VAL A 1 115 ? 4.945 6.214 -21.706 1.00 90.06 115 VAL A N 1
ATOM 861 C CA . VAL A 1 115 ? 5.898 6.617 -22.756 1.00 90.06 115 VAL A CA 1
ATOM 862 C C . VAL A 1 115 ? 6.041 8.139 -22.830 1.00 90.06 115 VAL A C 1
ATOM 864 O O . VAL A 1 115 ? 7.138 8.641 -23.063 1.00 90.06 115 VAL A O 1
ATOM 867 N N . ARG A 1 116 ? 4.948 8.883 -22.620 1.00 89.75 116 ARG A N 1
ATOM 868 C CA . ARG A 1 116 ? 4.929 10.350 -22.515 1.00 89.75 116 ARG A CA 1
ATOM 869 C C . ARG A 1 116 ? 4.097 10.748 -21.301 1.00 89.75 116 ARG A C 1
ATOM 871 O O . ARG A 1 116 ? 3.152 10.042 -20.965 1.00 89.75 116 ARG A O 1
ATOM 878 N N . VAL A 1 117 ? 4.399 11.904 -20.713 1.00 87.25 117 VAL A N 1
ATOM 879 C CA . VAL A 1 117 ? 3.685 12.431 -19.533 1.00 87.25 117 VAL A CA 1
ATOM 880 C C . VAL A 1 117 ? 2.186 12.647 -19.800 1.00 87.25 117 VAL A C 1
ATOM 882 O O . VAL A 1 117 ? 1.374 12.549 -18.890 1.00 87.25 117 VAL A O 1
ATOM 885 N N . SER A 1 118 ? 1.793 12.898 -21.055 1.00 91.38 118 SER A N 1
ATOM 886 C CA . SER A 1 118 ? 0.389 13.073 -21.450 1.00 91.38 118 SER A CA 1
ATOM 887 C C . SER A 1 118 ? -0.390 11.767 -21.663 1.00 91.38 118 SER A C 1
ATOM 889 O O . SER A 1 118 ? -1.608 11.810 -21.823 1.00 91.38 118 SER A O 1
ATOM 891 N N . ASN A 1 119 ? 0.275 10.608 -21.702 1.00 92.81 119 ASN A N 1
ATOM 892 C CA . ASN A 1 119 ? -0.398 9.313 -21.824 1.00 92.81 119 ASN A CA 1
ATOM 893 C C . ASN A 1 119 ? -1.007 8.887 -20.479 1.00 92.81 119 ASN A C 1
ATOM 895 O O . ASN A 1 119 ? -0.538 9.289 -19.422 1.00 92.81 119 ASN A O 1
ATOM 899 N N . SER A 1 120 ? -2.010 8.010 -20.485 1.00 94.19 120 SER A N 1
ATOM 900 C CA . SER A 1 120 ? -2.480 7.364 -19.254 1.00 94.19 120 SER A CA 1
ATOM 901 C C . SER A 1 120 ? -1.429 6.395 -18.693 1.00 94.19 120 SER A C 1
ATOM 903 O O . SER A 1 120 ? -0.693 5.754 -19.448 1.00 94.19 120 SER A O 1
ATOM 905 N N . ILE A 1 121 ? -1.353 6.282 -17.361 1.00 95.88 121 ILE A N 1
ATOM 906 C CA . ILE A 1 121 ? -0.486 5.299 -16.697 1.00 95.88 121 ILE A CA 1
ATOM 907 C C . ILE A 1 121 ? -1.016 3.893 -16.979 1.00 95.88 121 ILE A C 1
ATOM 909 O O . ILE A 1 121 ? -2.182 3.594 -16.719 1.00 95.88 121 ILE A O 1
ATOM 913 N N . THR A 1 122 ? -0.143 3.014 -17.469 1.00 96.12 122 THR A N 1
ATOM 914 C CA . THR A 1 122 ? -0.429 1.580 -17.577 1.00 96.12 122 THR A CA 1
ATOM 915 C C . THR A 1 122 ? 0.074 0.876 -16.325 1.00 96.12 122 THR A C 1
ATOM 917 O O . THR A 1 122 ? 1.279 0.801 -16.095 1.00 96.12 122 THR A O 1
ATOM 920 N N . TRP A 1 123 ? -0.842 0.367 -15.505 1.00 96.69 123 TRP A N 1
ATOM 921 C CA . TRP A 1 123 ? -0.510 -0.308 -14.250 1.00 96.69 123 TRP A CA 1
ATOM 922 C C . TRP A 1 123 ? -0.269 -1.806 -14.440 1.00 96.69 123 TRP A C 1
ATOM 924 O O . TRP A 1 123 ? -0.983 -2.481 -15.181 1.00 96.69 123 TRP A O 1
ATOM 934 N N . SER A 1 124 ? 0.700 -2.355 -13.710 1.00 97.06 124 SER A N 1
ATOM 935 C CA . SER A 1 124 ? 0.911 -3.796 -13.610 1.00 97.06 124 SER A CA 1
ATOM 936 C C . SER A 1 124 ? -0.234 -4.504 -12.877 1.00 97.06 124 SER A C 1
ATOM 938 O O . SER A 1 124 ? -1.081 -3.880 -12.226 1.00 97.06 124 SER A O 1
ATOM 940 N N . ALA A 1 125 ? -0.209 -5.838 -12.938 1.00 96.31 125 ALA A N 1
ATOM 941 C CA . ALA A 1 125 ? -0.890 -6.661 -11.952 1.00 96.31 125 ALA A CA 1
ATOM 942 C C . ALA A 1 125 ? -0.335 -6.374 -10.548 1.00 96.31 125 ALA A C 1
ATOM 944 O O . ALA A 1 125 ? 0.807 -5.923 -10.399 1.00 96.31 125 ALA A O 1
ATOM 945 N N . THR A 1 126 ? -1.170 -6.633 -9.554 1.00 96.81 126 THR A N 1
ATOM 946 C CA . THR A 1 126 ? -0.859 -6.517 -8.133 1.00 96.81 126 THR A CA 1
ATOM 947 C C . THR A 1 126 ? 0.134 -7.598 -7.709 1.00 96.81 126 THR A C 1
ATOM 949 O O . THR A 1 126 ? -0.035 -8.763 -8.066 1.00 96.81 126 THR A O 1
ATOM 952 N N . VAL A 1 127 ? 1.172 -7.213 -6.964 1.00 97.75 127 VAL A N 1
ATOM 953 C CA . VAL A 1 127 ? 2.226 -8.114 -6.475 1.00 97.75 127 VAL A CA 1
ATOM 954 C C . VAL A 1 127 ? 2.465 -7.864 -4.989 1.00 97.75 127 VAL A C 1
ATOM 956 O O . VAL A 1 127 ? 2.635 -6.720 -4.574 1.00 97.75 127 VAL A O 1
ATOM 959 N N . SER A 1 128 ? 2.504 -8.926 -4.187 1.00 96.81 128 SER A N 1
ATOM 960 C CA . SER A 1 128 ? 2.877 -8.836 -2.772 1.00 96.81 128 SER A CA 1
ATOM 961 C C . SER A 1 128 ? 4.401 -8.800 -2.597 1.00 96.81 128 SER A C 1
ATOM 963 O O . SER A 1 128 ? 5.114 -9.508 -3.320 1.00 96.81 128 SER A O 1
ATOM 965 N N . PRO A 1 129 ? 4.925 -8.025 -1.633 1.00 96.81 129 PRO A N 1
ATOM 966 C CA . PRO A 1 129 ? 6.339 -8.051 -1.289 1.00 96.81 129 PRO A CA 1
ATOM 967 C C . PRO A 1 129 ? 6.811 -9.430 -0.829 1.00 96.81 129 PRO A C 1
ATOM 969 O O . PRO A 1 129 ? 6.118 -10.148 -0.109 1.00 96.81 129 PRO A O 1
ATOM 972 N N . ASN A 1 130 ? 8.030 -9.800 -1.208 1.00 95.19 130 ASN A N 1
ATOM 973 C CA . ASN A 1 130 ? 8.683 -10.987 -0.683 1.00 95.19 130 ASN A CA 1
ATOM 974 C C . ASN A 1 130 ? 9.062 -10.770 0.791 1.00 95.19 130 ASN A C 1
ATOM 976 O O . ASN A 1 130 ? 9.809 -9.847 1.100 1.00 95.19 130 ASN A O 1
ATOM 980 N N . SER A 1 131 ? 8.633 -11.661 1.684 1.00 93.06 131 SER A N 1
ATOM 981 C CA . SER A 1 131 ? 8.828 -11.514 3.136 1.00 93.06 131 SER A CA 1
ATOM 982 C C . SER A 1 131 ? 10.290 -11.434 3.592 1.00 93.06 131 SER A C 1
ATOM 984 O O . SER A 1 131 ? 10.568 -10.849 4.632 1.00 93.06 131 SER A O 1
ATOM 986 N N . ARG A 1 132 ? 11.242 -11.995 2.831 1.00 93.00 132 ARG A N 1
ATOM 987 C CA . ARG A 1 132 ? 12.670 -11.978 3.190 1.00 93.00 132 ARG A CA 1
ATOM 988 C C . ARG A 1 132 ? 13.378 -10.691 2.771 1.00 93.00 132 ARG A C 1
ATOM 990 O O . ARG A 1 132 ? 14.319 -10.275 3.432 1.00 93.00 132 ARG A O 1
ATOM 997 N N . THR A 1 133 ? 12.986 -10.111 1.640 1.00 93.19 133 THR A N 1
ATOM 998 C CA . THR A 1 133 ? 13.684 -8.955 1.038 1.00 93.19 133 THR A CA 1
ATOM 999 C C . THR A 1 133 ? 12.894 -7.653 1.151 1.00 93.19 133 THR A C 1
ATOM 1001 O O . THR A 1 133 ? 13.469 -6.576 1.029 1.00 93.19 133 THR A O 1
ATOM 1004 N N . GLY A 1 134 ? 11.581 -7.740 1.368 1.00 94.12 134 GLY A N 1
ATOM 1005 C CA . GLY A 1 134 ? 10.655 -6.612 1.345 1.00 94.12 134 GLY A CA 1
ATOM 1006 C C . GLY A 1 134 ? 10.308 -6.114 -0.061 1.00 94.12 134 GLY A C 1
ATOM 1007 O O . GLY A 1 134 ? 9.506 -5.197 -0.184 1.00 94.12 134 GLY A O 1
ATOM 1008 N N . TYR A 1 135 ? 10.866 -6.696 -1.128 1.00 96.31 135 TYR A N 1
ATOM 1009 C CA . TYR A 1 135 ? 10.610 -6.245 -2.497 1.00 96.31 135 TYR A CA 1
ATOM 1010 C C . TYR A 1 135 ? 9.460 -7.011 -3.149 1.00 96.31 135 TYR A C 1
ATOM 1012 O O . TYR A 1 135 ? 9.422 -8.244 -3.150 1.00 96.31 135 TYR A O 1
ATOM 1020 N N . ALA A 1 136 ? 8.537 -6.273 -3.761 1.00 96.81 136 ALA A N 1
ATOM 1021 C CA . ALA A 1 136 ? 7.614 -6.797 -4.753 1.00 96.81 136 ALA A CA 1
ATOM 1022 C C . ALA A 1 136 ? 8.339 -6.869 -6.102 1.00 96.81 136 ALA A C 1
ATOM 1024 O O . ALA A 1 136 ? 8.583 -5.847 -6.747 1.00 96.81 136 ALA A O 1
ATOM 1025 N N . ASN A 1 137 ? 8.707 -8.086 -6.507 1.00 95.62 137 ASN A N 1
ATOM 1026 C CA . ASN A 1 137 ? 9.443 -8.328 -7.745 1.00 95.62 137 ASN A CA 1
ATOM 1027 C C . ASN A 1 137 ? 8.514 -8.178 -8.950 1.00 95.62 137 ASN A C 1
ATOM 1029 O O . ASN A 1 137 ? 7.553 -8.932 -9.117 1.00 95.62 137 ASN A O 1
ATOM 1033 N N . LEU A 1 138 ? 8.819 -7.222 -9.816 1.00 94.25 138 LEU A N 1
ATOM 1034 C CA . LEU A 1 138 ? 8.057 -6.930 -11.023 1.00 94.25 138 LEU A CA 1
ATOM 1035 C C . LEU A 1 138 ? 9.019 -6.438 -12.095 1.00 94.25 138 LEU A C 1
ATOM 1037 O O . LEU A 1 138 ? 10.030 -5.841 -11.779 1.00 94.25 138 LEU A O 1
ATOM 1041 N N . ARG A 1 139 ? 8.730 -6.676 -13.374 1.00 95.00 139 ARG A N 1
ATOM 1042 C CA . ARG A 1 139 ? 9.578 -6.180 -14.467 1.00 95.00 139 ARG A CA 1
ATOM 1043 C C . ARG A 1 139 ? 8.763 -5.288 -15.377 1.00 95.00 139 ARG A C 1
ATOM 1045 O O . ARG A 1 139 ? 7.898 -5.787 -16.103 1.00 95.00 139 ARG A O 1
ATOM 1052 N N . ARG A 1 140 ? 8.985 -3.978 -15.313 1.00 95.62 140 ARG A N 1
ATOM 1053 C CA . ARG A 1 140 ? 8.216 -3.004 -16.097 1.00 95.62 140 ARG A CA 1
ATOM 1054 C C . ARG A 1 140 ? 9.126 -1.990 -16.760 1.00 95.62 140 ARG A C 1
ATOM 1056 O O . ARG A 1 140 ? 9.769 -1.201 -16.083 1.00 95.62 140 ARG A O 1
ATOM 1063 N N . GLU A 1 141 ? 9.144 -2.032 -18.088 1.00 94.62 141 GLU A N 1
ATOM 1064 C CA . GLU A 1 141 ? 9.860 -1.082 -18.932 1.00 94.62 141 GLU A CA 1
ATOM 1065 C C . GLU A 1 141 ? 8.975 0.127 -19.249 1.00 94.62 141 GLU A C 1
ATOM 1067 O O . GLU A 1 141 ? 7.795 -0.016 -19.585 1.00 94.62 141 GLU A O 1
ATOM 1072 N N . GLY A 1 142 ? 9.549 1.319 -19.160 1.00 92.12 142 GLY A N 1
ATOM 1073 C CA . GLY A 1 142 ? 8.867 2.574 -19.432 1.00 92.12 142 GLY A CA 1
ATOM 1074 C C . GLY A 1 142 ? 9.860 3.714 -19.595 1.00 92.12 142 GLY A C 1
ATOM 1075 O O . GLY A 1 142 ? 11.062 3.533 -19.433 1.00 92.12 142 GLY A O 1
ATOM 1076 N N . ARG A 1 143 ? 9.349 4.889 -19.962 1.00 92.12 143 ARG A N 1
ATOM 1077 C CA . ARG A 1 143 ? 10.120 6.132 -19.852 1.00 92.12 143 ARG A CA 1
ATOM 1078 C C . ARG A 1 143 ? 9.833 6.808 -18.518 1.00 92.12 143 ARG A C 1
ATOM 1080 O O . ARG A 1 143 ? 10.743 7.191 -17.803 1.00 92.12 143 ARG A O 1
ATOM 1087 N N . TYR A 1 144 ? 8.553 6.887 -18.168 1.00 93.56 144 TYR A N 1
ATOM 1088 C CA . TYR A 1 144 ? 8.116 7.366 -16.865 1.00 93.56 144 TYR A CA 1
ATOM 1089 C C . TYR A 1 144 ? 7.539 6.216 -16.055 1.00 93.56 144 TYR A C 1
ATOM 1091 O O . TYR A 1 144 ? 6.849 5.348 -16.604 1.00 93.56 144 TYR A O 1
ATOM 1099 N N . HIS A 1 145 ? 7.803 6.242 -14.753 1.00 94.06 145 HIS A N 1
ATOM 1100 C CA . HIS A 1 145 ? 7.398 5.212 -13.809 1.00 94.06 145 HIS A CA 1
ATOM 1101 C C . HIS A 1 145 ? 6.634 5.806 -12.632 1.00 94.06 145 HIS A C 1
ATOM 1103 O O . HIS A 1 145 ? 6.930 6.911 -12.189 1.00 94.06 145 HIS A O 1
ATOM 1109 N N . ALA A 1 146 ? 5.665 5.053 -12.122 1.00 94.31 146 ALA A N 1
ATOM 1110 C CA . ALA A 1 146 ? 4.947 5.358 -10.891 1.00 94.31 146 ALA A CA 1
ATOM 1111 C C . ALA A 1 146 ? 4.839 4.097 -10.027 1.00 94.31 146 ALA A C 1
ATOM 1113 O O . ALA A 1 146 ? 4.872 2.977 -10.545 1.00 94.31 146 ALA A O 1
ATOM 1114 N N . ALA A 1 147 ? 4.675 4.273 -8.723 1.00 95.19 147 ALA A N 1
ATOM 1115 C CA . ALA A 1 147 ? 4.409 3.202 -7.777 1.00 95.19 147 ALA A CA 1
ATOM 1116 C C . ALA A 1 147 ? 3.044 3.423 -7.123 1.00 95.19 147 ALA A C 1
ATOM 1118 O O . ALA A 1 147 ? 2.678 4.549 -6.792 1.00 95.19 147 ALA A O 1
ATOM 1119 N N . LEU A 1 148 ? 2.301 2.339 -6.934 1.00 95.94 148 LEU A N 1
ATOM 1120 C CA . LEU A 1 148 ? 1.084 2.316 -6.137 1.00 95.94 148 LEU A CA 1
ATOM 1121 C C . LEU A 1 148 ? 1.240 1.235 -5.072 1.00 95.94 148 LEU A C 1
ATOM 1123 O O . LEU A 1 148 ? 1.532 0.085 -5.402 1.00 95.94 148 LEU A O 1
ATOM 1127 N N . VAL A 1 149 ? 1.079 1.626 -3.814 1.00 95.06 149 VAL A N 1
ATOM 1128 C CA . VAL A 1 149 ? 1.160 0.778 -2.625 1.00 95.06 149 VAL A CA 1
ATOM 1129 C C . VAL A 1 149 ? -0.206 0.781 -1.957 1.00 95.06 149 VAL A C 1
ATOM 1131 O O . VAL A 1 149 ? -0.738 1.842 -1.638 1.00 95.06 149 VAL A O 1
ATOM 1134 N N . GLU A 1 150 ? -0.753 -0.401 -1.718 1.00 95.00 150 GLU A N 1
ATOM 1135 C CA . GLU A 1 150 ? -1.980 -0.593 -0.950 1.00 95.00 150 GLU A CA 1
ATOM 1136 C C . GLU A 1 150 ? -1.657 -1.435 0.283 1.00 95.00 150 GLU A C 1
ATOM 1138 O O . GLU A 1 150 ? -1.049 -2.503 0.175 1.00 95.00 150 GLU A O 1
ATOM 1143 N N . VAL A 1 151 ? -2.048 -0.936 1.454 1.00 93.31 151 VAL A N 1
ATOM 1144 C CA . VAL A 1 151 ? -1.908 -1.616 2.744 1.00 93.31 151 VAL A CA 1
ATOM 1145 C C . VAL A 1 151 ? -3.305 -1.787 3.328 1.00 93.31 151 VAL A C 1
ATOM 1147 O O . VAL A 1 151 ? -4.030 -0.808 3.488 1.00 93.31 151 VAL A O 1
ATOM 1150 N N . THR A 1 152 ? -3.693 -3.015 3.653 1.00 92.25 152 THR A N 1
ATOM 1151 C CA . THR A 1 152 ? -5.000 -3.336 4.245 1.00 92.25 152 THR A CA 1
ATOM 1152 C C . THR A 1 152 ? -4.826 -3.980 5.616 1.00 92.25 152 THR A C 1
ATOM 1154 O O . THR A 1 152 ? -4.014 -4.897 5.757 1.00 92.25 152 THR A O 1
ATOM 1157 N N . GLY A 1 153 ? -5.622 -3.580 6.607 1.00 87.56 153 GLY A N 1
ATOM 1158 C CA . GLY A 1 153 ? -5.597 -4.167 7.951 1.00 87.56 153 GLY A CA 1
ATOM 1159 C C . GLY A 1 153 ? -4.746 -3.379 8.942 1.00 87.56 153 GLY A C 1
ATOM 1160 O O . GLY A 1 153 ? -4.741 -2.154 8.905 1.00 87.56 153 GLY A O 1
ATOM 1161 N N . GLY A 1 154 ? -4.078 -4.083 9.859 1.00 81.62 154 GLY A N 1
ATOM 1162 C CA . GLY A 1 154 ? -3.367 -3.492 10.997 1.00 81.62 154 GLY A CA 1
ATOM 1163 C C . GLY A 1 154 ? -2.040 -2.838 10.621 1.00 81.62 154 GLY A C 1
ATOM 1164 O O . GLY A 1 154 ? -0.990 -3.374 10.945 1.00 81.62 154 GLY A O 1
ATOM 1165 N N . PHE A 1 155 ? -2.075 -1.708 9.919 1.00 85.38 155 PHE A N 1
ATOM 1166 C CA . PHE A 1 155 ? -0.903 -0.857 9.709 1.00 85.38 155 PHE A CA 1
ATOM 1167 C C . PHE A 1 155 ? -0.983 0.386 10.595 1.00 85.38 155 PHE A C 1
ATOM 1169 O O . PHE A 1 155 ? -2.064 0.937 10.789 1.00 85.38 155 PHE A O 1
ATOM 1176 N N . ASP A 1 156 ? 0.163 0.858 11.082 1.00 87.19 156 ASP A N 1
ATOM 1177 C CA . ASP A 1 156 ? 0.227 2.086 11.884 1.00 87.19 156 ASP A CA 1
ATOM 1178 C C . ASP A 1 156 ? 0.561 3.297 11.013 1.00 87.19 156 ASP A C 1
ATOM 1180 O O . ASP A 1 156 ? 0.083 4.408 11.237 1.00 87.19 156 ASP A O 1
ATOM 1184 N N . THR A 1 157 ? 1.449 3.123 10.029 1.00 85.81 157 THR A N 1
ATOM 1185 C CA . THR A 1 157 ? 1.952 4.224 9.200 1.00 85.81 157 THR A CA 1
ATOM 1186 C C . THR A 1 157 ? 2.383 3.725 7.826 1.00 85.81 157 THR A C 1
ATOM 1188 O O . THR A 1 157 ? 2.956 2.645 7.693 1.00 85.81 157 THR A O 1
ATOM 1191 N N . ILE A 1 158 ? 2.154 4.548 6.800 1.00 85.69 158 ILE A N 1
ATOM 1192 C CA . ILE A 1 158 ? 2.704 4.389 5.452 1.00 85.69 158 ILE A CA 1
ATOM 1193 C C . ILE A 1 158 ? 3.546 5.621 5.106 1.00 85.69 158 ILE A C 1
ATOM 1195 O O . ILE A 1 158 ? 3.104 6.753 5.290 1.00 85.69 158 ILE A O 1
ATOM 1199 N N . ILE A 1 159 ? 4.772 5.398 4.634 1.00 89.25 159 ILE A N 1
ATOM 1200 C CA . ILE A 1 159 ? 5.755 6.461 4.370 1.00 89.25 159 ILE A CA 1
ATOM 1201 C C . ILE A 1 159 ? 5.960 6.651 2.864 1.00 89.25 159 ILE A C 1
ATOM 1203 O O . ILE A 1 159 ? 6.043 7.778 2.384 1.00 89.25 159 ILE A O 1
ATOM 1207 N N . GLY A 1 160 ? 6.048 5.556 2.105 1.00 87.50 160 GLY A N 1
ATOM 1208 C CA . GLY A 1 160 ? 6.365 5.610 0.679 1.00 87.50 160 GLY A CA 1
ATOM 1209 C C . GLY A 1 160 ? 6.817 4.264 0.125 1.00 87.50 160 GLY A C 1
ATOM 1210 O O . GLY A 1 160 ? 6.364 3.216 0.583 1.00 87.50 160 GLY A O 1
ATOM 1211 N N . ALA A 1 161 ? 7.712 4.291 -0.862 1.00 92.12 161 ALA A N 1
ATOM 1212 C CA . ALA A 1 161 ? 8.321 3.093 -1.427 1.00 92.12 161 ALA A CA 1
ATOM 1213 C C . ALA A 1 161 ? 9.721 3.374 -1.987 1.00 92.12 161 ALA A C 1
ATOM 1215 O O . ALA A 1 161 ? 9.941 4.411 -2.612 1.00 92.12 161 ALA A O 1
ATOM 1216 N N . ASP A 1 162 ? 10.624 2.409 -1.832 1.00 94.50 162 ASP A N 1
ATOM 1217 C CA . ASP A 1 162 ? 11.899 2.371 -2.545 1.00 94.50 162 ASP A CA 1
ATOM 1218 C C . ASP A 1 162 ? 11.716 1.651 -3.883 1.00 94.50 162 ASP A C 1
ATOM 1220 O O . ASP A 1 162 ? 11.090 0.590 -3.949 1.00 94.50 162 ASP A O 1
ATOM 1224 N N . ILE A 1 163 ? 12.284 2.201 -4.954 1.00 93.75 163 ILE A N 1
ATOM 1225 C CA . ILE A 1 163 ? 12.169 1.650 -6.307 1.00 93.75 163 ILE A CA 1
ATOM 1226 C C . ILE A 1 163 ? 13.548 1.192 -6.776 1.00 93.75 163 ILE A C 1
ATOM 1228 O O . ILE A 1 163 ? 14.486 1.983 -6.836 1.00 93.75 163 ILE A O 1
ATOM 1232 N N . GLU A 1 164 ? 13.654 -0.082 -7.141 1.00 94.50 164 GLU A N 1
ATOM 1233 C CA . GLU A 1 164 ? 14.823 -0.638 -7.813 1.00 94.50 164 GLU A CA 1
ATOM 1234 C C . GLU A 1 164 ? 14.603 -0.596 -9.327 1.00 94.50 164 GLU A C 1
ATOM 1236 O O . GLU A 1 164 ? 13.576 -1.062 -9.840 1.00 94.50 164 GLU A O 1
ATOM 1241 N N . PHE A 1 165 ? 15.564 -0.024 -10.050 1.00 94.69 165 PHE A N 1
ATOM 1242 C CA . PHE A 1 165 ? 15.503 0.081 -11.499 1.00 94.69 165 PHE A CA 1
ATOM 1243 C C . PHE A 1 165 ? 16.879 -0.068 -12.146 1.00 94.69 165 PHE A C 1
ATOM 1245 O O . PHE A 1 165 ? 17.919 0.094 -11.513 1.00 94.69 165 PHE A O 1
ATOM 1252 N N . SER A 1 166 ? 16.859 -0.364 -13.442 1.00 93.12 166 SER A N 1
ATOM 1253 C CA . SER A 1 166 ? 18.026 -0.353 -14.322 1.00 93.12 166 SER A CA 1
ATOM 1254 C C . SER A 1 166 ? 17.708 0.442 -15.583 1.00 93.12 166 SER A C 1
ATOM 1256 O O . SER A 1 166 ? 16.559 0.469 -16.030 1.00 93.12 166 SER A O 1
ATOM 1258 N N . GLU A 1 167 ? 18.708 1.102 -16.156 1.00 91.88 167 GLU A N 1
ATOM 1259 C CA . GLU A 1 167 ? 18.558 1.760 -17.454 1.00 91.88 167 GLU A CA 1
ATOM 1260 C C . GLU A 1 167 ? 18.346 0.713 -18.554 1.00 91.88 167 GLU A C 1
ATOM 1262 O O . GLU A 1 167 ? 18.877 -0.400 -18.494 1.00 91.88 167 GLU A O 1
ATOM 1267 N N . ALA A 1 168 ? 17.535 1.051 -19.553 1.00 81.50 168 ALA A N 1
ATOM 1268 C CA . ALA A 1 168 ? 17.167 0.152 -20.633 1.00 81.50 168 ALA A CA 1
ATOM 1269 C C . ALA A 1 168 ? 17.308 0.841 -21.991 1.00 81.50 168 ALA A C 1
ATOM 1271 O O . ALA A 1 168 ? 16.695 1.875 -22.249 1.00 81.50 168 ALA A O 1
ATOM 1272 N N . GLY A 1 169 ? 18.079 0.204 -22.876 1.00 64.00 169 GLY A N 1
ATOM 1273 C CA . GLY A 1 169 ? 18.427 0.733 -24.193 1.00 64.00 169 GLY A CA 1
ATOM 1274 C C . GLY A 1 169 ? 19.610 1.700 -24.120 1.00 64.00 169 GLY A C 1
ATOM 1275 O O . GLY A 1 169 ? 19.593 2.657 -23.357 1.00 64.00 169 GLY A O 1
ATOM 1276 N N . TYR A 1 170 ? 20.647 1.434 -24.915 1.00 51.66 170 TYR A N 1
ATOM 1277 C CA . TYR A 1 170 ? 21.706 2.407 -25.184 1.00 51.66 170 TYR A CA 1
ATOM 1278 C C . TYR A 1 170 ? 21.134 3.450 -26.153 1.00 51.66 170 TYR A C 1
ATOM 1280 O O . TYR A 1 170 ? 20.513 3.060 -27.148 1.00 51.66 170 TYR A O 1
ATOM 1288 N N . VAL A 1 171 ? 21.307 4.738 -25.855 1.00 48.19 171 VAL A N 1
ATOM 1289 C CA . VAL A 1 171 ? 21.099 5.824 -26.828 1.00 48.19 171 VAL A CA 1
ATOM 1290 C C . VAL A 1 171 ? 22.414 6.083 -27.544 1.00 48.19 171 VAL A C 1
ATOM 1292 O O . VAL A 1 171 ? 23.450 6.125 -26.843 1.00 48.19 171 VAL A O 1
#

Radius of gyration: 31.21 Å; chains: 1; bounding box: 77×25×75 Å

Secondary structure (DSSP, 8-state):
-------EEETTTTEEEETTTTEEEETTTTEEEE-----S-PPPP---SS--------SSS--------------EEEEEPPPEESSTTSEEEEEEEEEEEEES-EEEEEEEEESSTTSPPEEPPPBPPPTTT--EEEEEEESEEEEEEEEESSEEEEEEEEEEEEEES--

Foldseek 3Di:
DDDQDFDDDDVVQQWTDGPPQQWMARNVVRDIDGRPDPPPPDDDDPDDDDDDPDDDDDPDDDDDDDDPPPPDAWDKDKDKDQKDQPPPPFKKKWFWKAWDFAWDWFKKKWKWADADSPDDTDIDPIFGADPVPSIRTDTDMHRIMMMMMMTTGTTDDTDGIDIDMDTDDDD

pLDDT: mean 78.13, std 18.06, range [39.66, 97.75]